Protein AF-A0A3C0Z0N9-F1 (afdb_monomer)

Secondary structure (DSSP, 8-state):
----TT--TT-EEEEES-TTSHHHHHHHHHH-TT-EEEEE-S-HHHHHHHT-

Foldseek 3Di:
DDDCVPQAALEEEEAEQCQLPPVVVVSDVRNPPNYHYDYDRPDPVSVVNNVD

Nearest PDB structures (foldseek):
  3dh0-assembly1_A  TM=9.515E-01  e=2.022E-03  Aquifex aeolicus
  1dl5-assembly1_A  TM=9.736E-01  e=1.033E-02  Thermotoga maritima
  6zdt-assembly1_A  TM=9.351E-01  e=3.701E-02  Saccharomyces cerevisiae
  7mq9-assembly1_SD  TM=9.450E-01  e=3.973E-02  Homo sapiens
  3id6-assembly1_C-2  TM=9.376E-01  e=6.080E-02  Saccharolobus solfataricus

Structure (mmCIF, N/CA/C/O backbone):
data_AF-A0A3C0Z0N9-F1
#
_entry.id   AF-A0A3C0Z0N9-F1
#
loop_
_atom_site.group_PDB
_atom_site.id
_atom_site.type_symbol
_atom_site.label_atom_id
_atom_site.label_alt_id
_atom_site.label_comp_id
_atom_site.lab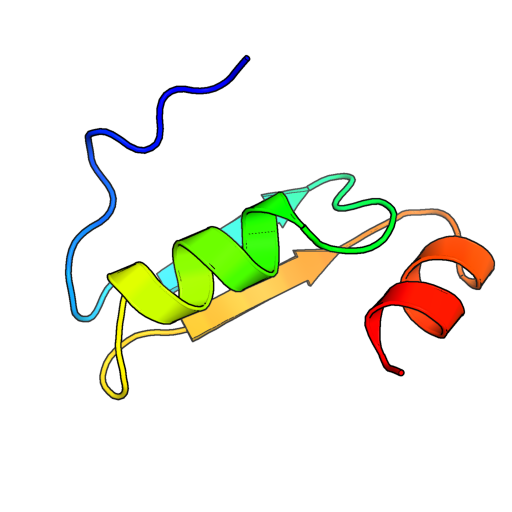el_asym_id
_atom_site.label_entity_id
_atom_site.label_seq_id
_atom_site.pdbx_PDB_ins_code
_atom_site.Cartn_x
_atom_site.Cartn_y
_atom_site.Cartn_z
_atom_site.occupancy
_atom_site.B_iso_or_equiv
_atom_site.auth_seq_id
_atom_site.auth_comp_id
_atom_site.auth_asym_id
_atom_site.auth_atom_id
_atom_site.pdbx_PDB_model_num
ATOM 1 N N . MET A 1 1 ? 10.370 12.814 3.123 1.00 51.34 1 MET A N 1
ATOM 2 C CA . MET A 1 1 ? 9.665 11.597 3.573 1.00 51.34 1 MET A CA 1
ATOM 3 C C . MET A 1 1 ? 8.329 12.057 4.129 1.00 51.34 1 MET A C 1
ATOM 5 O O . MET A 1 1 ? 8.345 12.878 5.037 1.00 51.34 1 MET A O 1
ATOM 9 N N . ALA A 1 2 ? 7.208 11.681 3.508 1.00 54.12 2 ALA A N 1
ATOM 10 C CA . ALA A 1 2 ? 5.888 12.093 3.988 1.00 54.12 2 ALA A CA 1
ATOM 11 C C . ALA A 1 2 ? 5.621 11.431 5.345 1.00 54.12 2 ALA A C 1
ATOM 13 O O . ALA A 1 2 ? 5.851 10.235 5.509 1.00 54.12 2 ALA A O 1
ATOM 14 N N . THR A 1 3 ? 5.199 12.210 6.332 1.00 58.69 3 THR A N 1
ATOM 15 C CA . THR A 1 3 ? 4.839 11.693 7.650 1.00 58.69 3 THR A CA 1
ATOM 16 C C . THR A 1 3 ? 3.395 11.199 7.610 1.00 58.69 3 THR A C 1
ATOM 18 O O . THR A 1 3 ? 2.501 11.959 7.252 1.00 58.69 3 THR A O 1
ATOM 21 N N . LEU A 1 4 ? 3.162 9.940 7.989 1.00 66.25 4 LEU A N 1
ATOM 22 C CA . LEU A 1 4 ? 1.846 9.274 7.994 1.00 66.25 4 LEU A CA 1
ATOM 23 C C . LEU A 1 4 ? 0.898 9.753 9.113 1.00 66.25 4 LEU A C 1
ATOM 25 O O . LEU A 1 4 ? -0.088 9.089 9.415 1.00 66.25 4 LEU A O 1
ATOM 29 N N . SER A 1 5 ? 1.212 10.880 9.751 1.00 66.19 5 SER A N 1
ATOM 30 C CA . SER A 1 5 ? 0.678 11.325 11.044 1.00 66.19 5 SER A CA 1
ATOM 31 C C . SER A 1 5 ? -0.842 11.499 11.089 1.00 66.19 5 SER A C 1
ATOM 33 O O . SER A 1 5 ? -1.422 11.412 12.166 1.00 66.19 5 SER A O 1
ATOM 35 N N . ASP A 1 6 ? -1.478 11.705 9.935 1.00 82.75 6 ASP A N 1
ATOM 36 C CA . ASP A 1 6 ? -2.915 11.978 9.828 1.00 82.75 6 ASP A CA 1
ATOM 37 C C . ASP A 1 6 ? -3.724 10.797 9.266 1.00 82.75 6 ASP A C 1
ATOM 39 O O . ASP A 1 6 ? -4.932 10.925 9.044 1.00 82.75 6 ASP A O 1
ATOM 43 N N . VAL A 1 7 ? -3.084 9.641 9.040 1.00 91.81 7 VAL A N 1
ATOM 44 C CA . VAL A 1 7 ? -3.784 8.430 8.598 1.00 91.81 7 VAL A CA 1
ATOM 45 C C . VAL A 1 7 ? -4.552 7.828 9.773 1.00 91.81 7 VAL A C 1
ATOM 47 O O . VAL A 1 7 ? -3.973 7.495 10.805 1.00 91.81 7 VAL A O 1
ATOM 50 N N . GLN A 1 8 ? -5.860 7.669 9.602 1.00 93.75 8 GLN A N 1
ATOM 51 C CA . GLN A 1 8 ? -6.785 7.149 10.605 1.00 93.75 8 GLN A CA 1
ATOM 52 C C . GL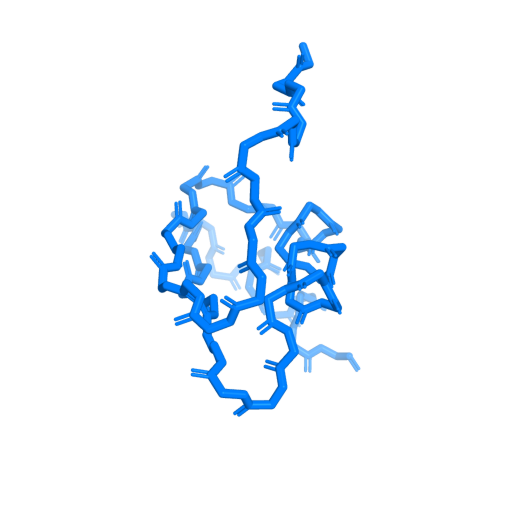N A 1 8 ? -7.531 5.920 10.082 1.00 93.75 8 GLN A C 1
ATOM 54 O O . GLN A 1 8 ? -7.731 5.755 8.874 1.00 93.75 8 GLN A O 1
ATOM 59 N N . ALA A 1 9 ? -7.996 5.081 11.008 1.00 96.25 9 ALA A N 1
ATOM 60 C CA . ALA A 1 9 ? -8.869 3.957 10.688 1.00 96.25 9 ALA A CA 1
ATOM 61 C C . ALA A 1 9 ? -10.106 4.423 9.892 1.00 96.25 9 ALA A C 1
ATOM 63 O O . ALA A 1 9 ? -10.672 5.484 10.161 1.00 96.25 9 ALA A O 1
ATOM 64 N N . GLY A 1 10 ? -10.514 3.643 8.893 1.00 97.56 10 GLY A N 1
ATOM 65 C CA . GLY A 1 10 ? -11.660 3.944 8.034 1.00 97.56 10 GLY A CA 1
ATOM 66 C C . GLY A 1 10 ? -11.383 4.917 6.882 1.00 97.56 10 GLY A C 1
ATOM 67 O O . GLY A 1 10 ? -12.261 5.154 6.051 1.00 97.56 10 GLY A O 1
ATOM 68 N N . GLN A 1 11 ? -10.185 5.503 6.790 1.00 97.06 11 GLN A N 1
ATOM 69 C CA . GLN A 1 11 ? -9.879 6.438 5.707 1.00 97.06 11 GLN A CA 1
ATOM 70 C C . GLN A 1 11 ? -9.668 5.745 4.355 1.00 97.06 11 GLN A C 1
ATOM 72 O O . GLN A 1 11 ? -9.249 4.591 4.252 1.00 97.06 11 GLN A O 1
ATOM 77 N N . ARG A 1 12 ? -9.933 6.510 3.291 1.00 97.62 12 ARG A N 1
ATOM 78 C CA . ARG A 1 12 ? -9.608 6.153 1.907 1.00 97.62 12 ARG A CA 1
ATOM 79 C C . ARG A 1 12 ? -8.424 6.995 1.453 1.00 97.62 12 ARG A C 1
ATOM 81 O O . ARG A 1 12 ? -8.529 8.220 1.443 1.00 97.62 12 ARG A O 1
ATOM 88 N N . VAL A 1 13 ? -7.325 6.346 1.085 1.00 96.00 13 VAL A N 1
ATOM 89 C CA . VAL A 1 13 ? -6.060 7.009 0.741 1.00 96.00 13 VAL A CA 1
ATOM 90 C C . VAL A 1 13 ? -5.673 6.705 -0.704 1.00 96.00 13 VAL A C 1
ATOM 92 O O . VAL A 1 13 ? -5.833 5.580 -1.174 1.00 96.00 13 VAL A O 1
ATOM 95 N N . LEU A 1 14 ? -5.158 7.715 -1.406 1.00 96.38 14 LEU A N 1
ATOM 96 C CA . LEU A 1 14 ? -4.542 7.575 -2.723 1.00 96.38 14 LEU A CA 1
ATOM 97 C C . LEU A 1 14 ? -3.026 7.735 -2.579 1.00 96.38 14 LEU A C 1
ATOM 99 O O . LEU A 1 14 ? -2.561 8.798 -2.171 1.00 96.38 14 LEU A O 1
ATOM 103 N N . ASP A 1 15 ? -2.280 6.696 -2.941 1.00 95.38 15 ASP A N 1
ATOM 104 C CA . ASP A 1 15 ? -0.822 6.729 -3.046 1.00 95.38 15 ASP A CA 1
ATOM 105 C C . ASP A 1 15 ? -0.405 6.884 -4.519 1.00 95.38 15 ASP A C 1
ATOM 107 O O . ASP A 1 15 ? -0.820 6.111 -5.395 1.00 95.38 15 ASP A O 1
ATOM 111 N N . ILE A 1 16 ? 0.390 7.916 -4.801 1.00 96.06 16 ILE A N 1
ATOM 112 C CA . ILE A 1 16 ? 0.816 8.305 -6.149 1.00 96.06 16 ILE A CA 1
ATOM 113 C C . ILE A 1 16 ? 2.309 8.035 -6.279 1.00 96.06 16 ILE A C 1
ATOM 115 O O . ILE A 1 16 ? 3.095 8.517 -5.467 1.00 96.06 16 ILE A O 1
ATOM 119 N N . SER A 1 17 ? 2.693 7.332 -7.346 1.00 95.94 17 SER A N 1
ATOM 120 C CA . SER A 1 17 ? 4.068 6.859 -7.560 1.00 95.94 17 SER A CA 1
ATOM 121 C C . SER A 1 17 ? 4.510 5.894 -6.458 1.00 95.94 17 SER A C 1
ATOM 123 O O . SER A 1 17 ? 5.580 6.039 -5.869 1.00 95.94 17 SER A O 1
ATOM 125 N N . T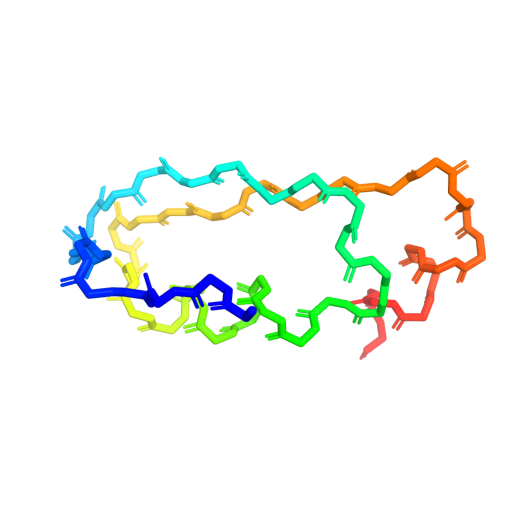HR A 1 18 ? 3.654 4.907 -6.176 1.00 96.19 18 THR A N 1
ATOM 126 C CA . THR A 1 18 ? 3.820 3.944 -5.076 1.00 96.19 18 THR A CA 1
ATOM 127 C C . THR A 1 18 ? 5.096 3.097 -5.201 1.00 96.19 18 THR A C 1
ATOM 129 O O . THR A 1 18 ? 5.552 2.484 -4.231 1.00 96.19 18 THR A O 1
ATOM 132 N N . GLY A 1 19 ? 5.695 3.033 -6.398 1.00 97.19 19 GLY A N 1
ATOM 133 C CA . GLY A 1 19 ? 6.812 2.151 -6.691 1.00 97.19 19 GLY A CA 1
ATOM 134 C C . GLY A 1 19 ? 6.418 0.702 -6.417 1.00 97.19 19 GLY A C 1
ATOM 135 O O . GLY A 1 19 ? 5.436 0.194 -6.954 1.00 97.19 19 GLY A O 1
ATOM 136 N N . ILE A 1 20 ? 7.174 0.034 -5.548 1.00 96.81 20 ILE A N 1
ATOM 137 C CA . ILE A 1 20 ? 6.889 -1.350 -5.144 1.00 96.81 20 ILE A CA 1
ATOM 138 C C . ILE A 1 20 ? 5.880 -1.466 -3.9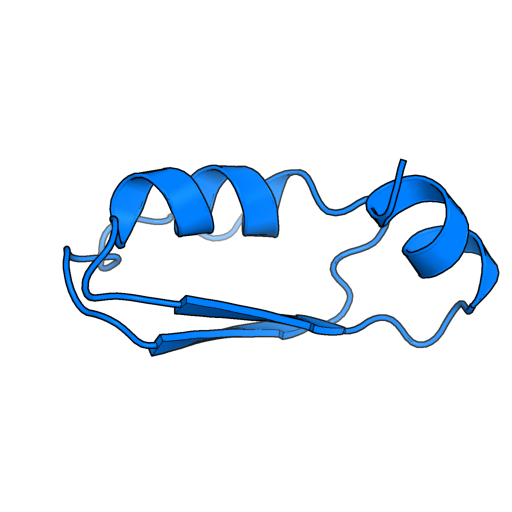86 1.00 96.81 20 ILE A C 1
ATOM 140 O O . ILE A 1 20 ? 5.615 -2.577 -3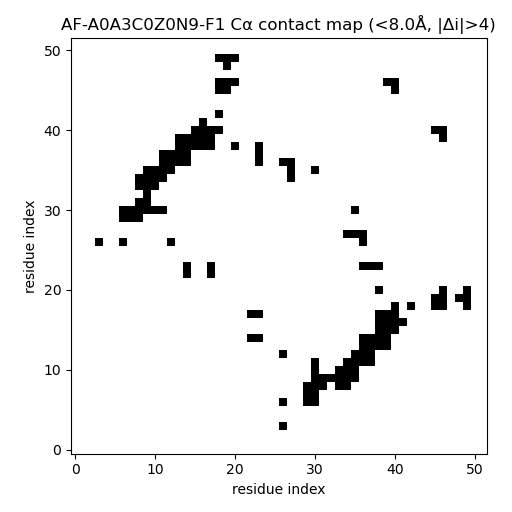.537 1.00 96.81 20 ILE A O 1
ATOM 144 N N . GLY A 1 21 ? 5.313 -0.356 -3.499 1.00 95.56 21 GLY A N 1
ATOM 145 C CA . GLY A 1 21 ? 4.139 -0.373 -2.622 1.00 95.56 21 GLY A CA 1
ATOM 146 C C . GLY A 1 21 ? 4.384 -0.335 -1.114 1.00 95.56 21 GLY A C 1
ATOM 147 O O . GLY A 1 21 ? 3.418 -0.449 -0.365 1.00 95.56 21 GLY A O 1
ATOM 148 N N . GLU A 1 22 ? 5.621 -0.170 -0.631 1.00 93.56 22 GLU A N 1
ATOM 149 C CA . GLU A 1 22 ? 5.892 -0.172 0.821 1.00 93.56 22 GLU A CA 1
ATOM 150 C C . GLU A 1 22 ? 5.052 0.874 1.588 1.00 93.56 22 GLU A C 1
ATOM 152 O O . GLU A 1 22 ? 4.345 0.473 2.521 1.00 93.56 22 GLU A O 1
ATOM 157 N N . PRO A 1 23 ? 4.987 2.156 1.165 1.00 91.31 23 PRO A N 1
ATOM 158 C CA . PRO A 1 23 ? 4.155 3.142 1.851 1.00 91.31 23 PRO A CA 1
ATOM 159 C C . PRO A 1 23 ? 2.666 2.781 1.810 1.00 91.31 23 PRO A C 1
ATOM 161 O O . PRO A 1 23 ? 1.987 2.860 2.835 1.00 91.31 23 PRO A O 1
ATOM 164 N N . ALA A 1 24 ? 2.160 2.320 0.660 1.00 95.06 24 ALA A N 1
ATOM 165 C CA . ALA A 1 24 ? 0.766 1.912 0.500 1.00 95.06 24 ALA A CA 1
ATOM 166 C C . ALA A 1 24 ? 0.377 0.758 1.435 1.00 95.06 24 ALA A C 1
ATOM 168 O O . ALA A 1 24 ? -0.700 0.787 2.029 1.00 95.06 24 ALA A O 1
ATOM 169 N N . VAL A 1 25 ? 1.251 -0.240 1.609 1.00 95.12 25 VAL A N 1
ATOM 170 C CA . VAL A 1 25 ? 1.016 -1.372 2.521 1.00 95.12 25 VAL A CA 1
ATOM 171 C C . VAL A 1 25 ? 1.026 -0.914 3.976 1.00 95.12 25 VAL A C 1
ATOM 173 O O . VAL A 1 25 ? 0.186 -1.352 4.767 1.00 95.12 25 VAL A O 1
ATOM 176 N N . THR A 1 26 ? 1.946 -0.023 4.343 1.00 94.12 26 THR A N 1
ATOM 177 C CA . THR A 1 26 ? 1.994 0.551 5.690 1.00 94.12 26 THR A CA 1
ATOM 178 C C . THR A 1 26 ? 0.721 1.350 5.989 1.00 94.12 26 THR A C 1
ATOM 180 O O . THR A 1 26 ? 0.096 1.132 7.0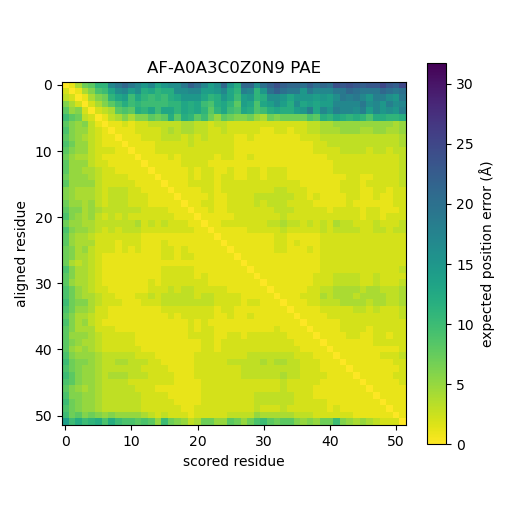26 1.00 94.12 26 THR A O 1
ATOM 183 N N . VAL A 1 27 ? 0.252 2.181 5.054 1.00 95.25 27 VAL A N 1
ATOM 184 C CA . VAL A 1 27 ? -1.025 2.911 5.167 1.00 95.25 27 VAL A CA 1
ATOM 185 C C . VAL A 1 27 ? -2.216 1.954 5.238 1.00 95.25 27 VAL A C 1
ATOM 187 O O . VAL A 1 27 ? -3.098 2.153 6.069 1.00 95.25 27 VAL A O 1
ATOM 190 N N . ALA A 1 28 ? -2.243 0.896 4.421 1.00 96.00 28 ALA A N 1
ATOM 191 C CA . ALA A 1 28 ? -3.339 -0.074 4.400 1.00 96.00 28 ALA A CA 1
ATOM 192 C C . ALA A 1 28 ? -3.542 -0.741 5.769 1.00 96.00 28 ALA A C 1
ATOM 194 O O . ALA A 1 28 ? -4.674 -0.969 6.191 1.00 96.00 28 ALA A O 1
ATOM 195 N N . LYS A 1 29 ? -2.449 -0.990 6.500 1.00 95.44 29 LYS A N 1
ATOM 196 C CA . LYS A 1 29 ? -2.504 -1.500 7.877 1.00 95.44 29 LYS A CA 1
ATOM 197 C C . LYS A 1 29 ? -3.072 -0.477 8.864 1.00 95.44 29 LYS A C 1
ATOM 199 O O . LYS A 1 29 ? -3.764 -0.877 9.793 1.00 95.44 29 LYS A O 1
ATOM 204 N N . LEU A 1 30 ? -2.792 0.813 8.672 1.00 95.12 30 LEU A N 1
ATOM 205 C CA . LEU A 1 30 ? -3.276 1.889 9.546 1.00 95.12 30 LEU A CA 1
ATOM 206 C C . LEU A 1 30 ? -4.768 2.179 9.344 1.00 95.12 30 LEU A C 1
ATOM 208 O O . LEU A 1 30 ? -5.492 2.358 10.320 1.00 95.12 30 LEU A O 1
ATOM 212 N N . VAL A 1 31 ? -5.241 2.203 8.093 1.00 96.94 31 VAL A N 1
ATOM 213 C CA . VAL A 1 31 ? -6.658 2.478 7.795 1.00 96.94 31 VAL A CA 1
ATOM 214 C C . VAL A 1 31 ? -7.580 1.303 8.151 1.00 96.94 31 VAL A C 1
ATOM 216 O O . VAL A 1 31 ? -8.781 1.505 8.323 1.00 96.94 31 VAL A O 1
ATOM 219 N N . GLY A 1 32 ? -7.036 0.093 8.314 1.00 97.19 32 GLY A N 1
ATOM 220 C CA . GLY A 1 32 ? -7.778 -1.082 8.773 1.00 97.19 32 GLY A CA 1
ATOM 221 C C . GLY A 1 32 ? -8.823 -1.592 7.774 1.00 97.19 32 GLY A C 1
ATOM 222 O O . GLY A 1 32 ? -8.856 -1.188 6.614 1.00 97.19 32 GLY A O 1
ATOM 223 N N . THR A 1 33 ? -9.685 -2.506 8.227 1.00 97.56 33 THR A N 1
ATOM 224 C CA . THR A 1 33 ? -10.690 -3.183 7.380 1.00 97.56 33 THR A CA 1
ATOM 225 C C . THR A 1 33 ? -11.796 -2.264 6.877 1.00 97.56 33 THR A C 1
ATOM 227 O O . THR A 1 33 ? -12.399 -2.550 5.847 1.00 97.56 33 THR A O 1
ATOM 230 N N . ASP A 1 34 ? -12.054 -1.171 7.595 1.00 97.50 34 ASP A N 1
ATOM 231 C CA . ASP A 1 34 ? -13.075 -0.185 7.231 1.00 97.50 34 ASP A CA 1
ATOM 232 C C . ASP A 1 34 ? -12.527 0.893 6.280 1.00 97.50 34 ASP A C 1
ATOM 234 O O . ASP A 1 34 ? -13.271 1.751 5.803 1.00 97.50 34 ASP A O 1
ATOM 238 N N . GLY A 1 35 ? -11.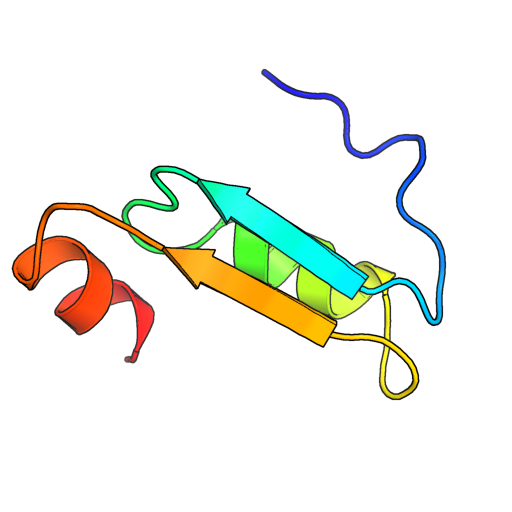215 0.875 6.018 1.00 97.88 35 GLY A N 1
ATOM 239 C CA . GLY A 1 35 ? -10.521 1.791 5.125 1.00 97.88 35 GLY A CA 1
ATOM 240 C C . GLY A 1 35 ? -10.041 1.122 3.839 1.00 97.88 35 GLY A C 1
ATOM 241 O O . GLY A 1 35 ? -10.246 -0.064 3.592 1.00 97.88 35 GLY A O 1
ATOM 242 N N . SER A 1 36 ? -9.397 1.903 2.973 1.00 98.00 36 SER A N 1
ATOM 243 C CA . SER A 1 36 ? -8.763 1.366 1.763 1.00 98.00 36 SER A CA 1
ATOM 244 C C . SER A 1 36 ? -7.640 2.260 1.255 1.00 98.00 36 SER A C 1
ATOM 246 O O . SER A 1 36 ? -7.619 3.468 1.499 1.00 98.00 36 SER A O 1
ATOM 248 N N . VAL A 1 37 ? -6.723 1.657 0.502 1.00 97.38 37 VAL A N 1
ATOM 249 C CA . VAL A 1 37 ? -5.650 2.365 -0.196 1.00 97.38 37 VAL A CA 1
ATOM 250 C C . VAL A 1 37 ? -5.719 2.020 -1.674 1.00 97.38 37 VAL A C 1
ATOM 252 O O . VAL A 1 37 ? -5.703 0.848 -2.048 1.00 97.38 37 VAL A O 1
ATOM 255 N N . VAL A 1 38 ? -5.784 3.045 -2.517 1.00 97.69 38 VAL A N 1
ATOM 256 C CA . VAL A 1 38 ? -5.577 2.916 -3.958 1.00 97.69 38 VAL A CA 1
ATOM 257 C C . VAL A 1 38 ? -4.154 3.362 -4.243 1.00 97.69 38 VAL A C 1
ATOM 259 O O . VAL A 1 38 ? -3.811 4.516 -4.014 1.00 97.69 38 VAL A O 1
ATOM 262 N N . ALA A 1 39 ? -3.326 2.445 -4.728 1.00 96.88 39 ALA A N 1
ATOM 263 C CA . ALA A 1 39 ? -1.932 2.714 -5.046 1.00 96.88 39 ALA A CA 1
ATOM 264 C C . ALA A 1 39 ? -1.730 2.714 -6.562 1.00 96.88 39 ALA A C 1
ATOM 266 O O . ALA A 1 39 ? -2.220 1.826 -7.268 1.00 96.88 39 ALA A O 1
ATOM 267 N N . THR A 1 40 ? -1.027 3.724 -7.067 1.00 97.19 40 THR A N 1
ATOM 268 C CA . THR A 1 40 ? -0.803 3.916 -8.502 1.00 97.19 40 THR A CA 1
ATOM 269 C C . THR A 1 40 ? 0.669 4.148 -8.799 1.00 97.19 40 THR A C 1
ATOM 271 O O . THR A 1 40 ? 1.390 4.757 -8.011 1.00 97.19 40 THR A O 1
ATOM 274 N N . ASP A 1 41 ? 1.110 3.676 -9.960 1.00 97.69 41 ASP A N 1
ATOM 275 C CA . ASP A 1 41 ? 2.431 3.965 -10.502 1.00 97.69 41 ASP A CA 1
ATOM 276 C C . ASP A 1 41 ? 2.347 4.030 -12.027 1.00 97.69 41 ASP A C 1
ATOM 278 O O . ASP A 1 41 ? 1.543 3.329 -12.648 1.00 97.69 41 ASP A O 1
ATOM 282 N N . GLN A 1 42 ? 3.179 4.872 -12.633 1.00 98.19 42 GLN A N 1
ATOM 283 C CA . GLN A 1 42 ? 3.256 5.003 -14.086 1.00 98.19 42 GLN A CA 1
ATOM 284 C C . GLN A 1 42 ? 4.015 3.830 -14.729 1.00 98.19 42 GLN A C 1
ATOM 286 O O . GLN A 1 42 ? 3.881 3.598 -15.931 1.00 98.19 42 GLN A O 1
ATOM 291 N N . SER A 1 43 ? 4.816 3.093 -13.956 1.00 98.06 43 SER A N 1
ATOM 292 C CA . SER A 1 43 ? 5.535 1.903 -14.396 1.00 98.06 43 SER A CA 1
ATOM 293 C C . SER A 1 43 ? 4.703 0.638 -14.159 1.00 98.06 43 SER A C 1
ATOM 295 O O . SER A 1 43 ? 4.513 0.220 -13.011 1.00 98.06 43 SER A O 1
ATOM 297 N N . PRO A 1 44 ? 4.281 -0.070 -15.224 1.00 97.44 44 PRO A N 1
ATOM 298 C CA . PRO A 1 44 ? 3.629 -1.368 -15.071 1.00 97.44 44 PRO A CA 1
ATOM 299 C C . PRO A 1 44 ? 4.513 -2.392 -14.345 1.00 97.44 44 PRO A C 1
ATOM 301 O O . PRO A 1 44 ? 4.001 -3.243 -13.620 1.00 97.44 44 PRO A O 1
ATOM 304 N N . GLY A 1 45 ? 5.840 -2.298 -14.505 1.00 97.94 45 GLY A N 1
ATOM 305 C CA . GLY A 1 45 ? 6.799 -3.182 -13.839 1.00 97.94 45 GLY A CA 1
ATOM 306 C C . GLY A 1 45 ? 6.825 -2.999 -12.321 1.00 97.94 45 GLY A C 1
ATOM 307 O O . GLY A 1 45 ? 6.905 -3.986 -11.594 1.00 97.94 45 GLY A O 1
ATOM 308 N N . MET A 1 46 ? 6.678 -1.761 -11.840 1.00 97.56 46 MET A N 1
ATOM 309 C CA . MET A 1 46 ? 6.580 -1.473 -10.406 1.00 97.56 46 MET A CA 1
ATOM 310 C C . MET A 1 46 ? 5.310 -2.083 -9.809 1.00 97.56 46 MET A C 1
ATOM 312 O O . MET A 1 46 ? 5.383 -2.825 -8.831 1.00 97.56 46 MET A O 1
ATOM 316 N N . LEU A 1 47 ? 4.163 -1.896 -10.473 1.00 97.19 47 LEU A N 1
ATOM 317 C CA . LEU A 1 47 ? 2.898 -2.501 -10.044 1.00 97.19 47 LEU A CA 1
ATOM 318 C C . LEU A 1 47 ? 2.919 -4.033 -10.105 1.00 97.19 47 LEU A C 1
ATOM 320 O O . LEU A 1 47 ? 2.277 -4.686 -9.287 1.00 97.19 47 LEU A O 1
ATOM 324 N N . ALA A 1 48 ? 3.642 -4.628 -11.056 1.00 97.31 48 ALA A N 1
ATOM 325 C CA . ALA A 1 48 ? 3.800 -6.078 -11.119 1.00 97.31 48 ALA A CA 1
ATOM 326 C C . ALA A 1 48 ? 4.578 -6.629 -9.912 1.00 97.31 48 ALA A C 1
ATOM 328 O O . ALA A 1 48 ? 4.268 -7.725 -9.447 1.00 97.31 48 ALA A O 1
ATOM 329 N N . ILE A 1 49 ? 5.560 -5.880 -9.398 1.00 96.50 49 ILE A N 1
ATOM 330 C CA . ILE A 1 49 ? 6.278 -6.230 -8.166 1.00 96.50 49 ILE A CA 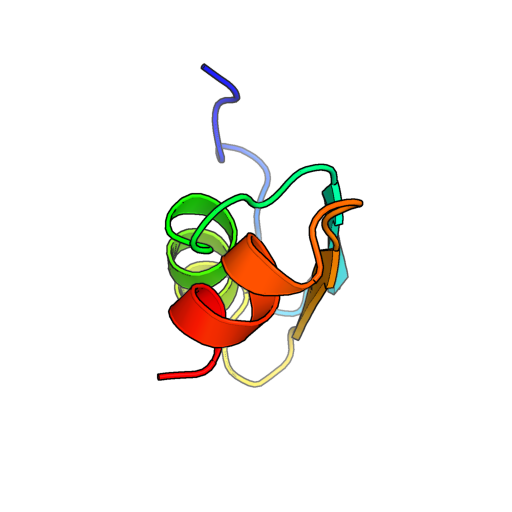1
ATOM 331 C C . ILE A 1 49 ? 5.376 -6.000 -6.949 1.00 96.50 49 ILE A C 1
ATOM 333 O O . ILE A 1 49 ? 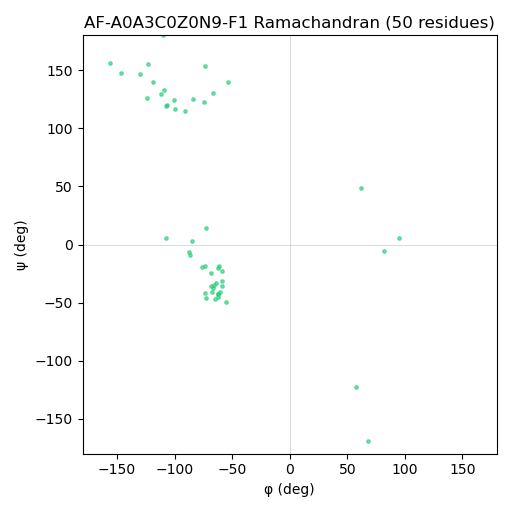5.263 -6.896 -6.123 1.00 96.50 49 ILE A O 1
ATOM 337 N N . ALA A 1 50 ? 4.681 -4.861 -6.880 1.00 95.31 50 ALA A N 1
ATOM 338 C CA . ALA A 1 50 ? 3.811 -4.500 -5.756 1.00 95.31 50 ALA A CA 1
ATOM 339 C C . ALA A 1 50 ? 2.623 -5.460 -5.533 1.00 95.31 50 ALA A C 1
ATOM 341 O O . ALA A 1 50 ? 2.034 -5.473 -4.457 1.00 95.31 50 ALA A O 1
ATOM 342 N N . ARG A 1 51 ? 2.231 -6.239 -6.552 1.00 92.56 51 ARG A N 1
ATOM 343 C CA . ARG A 1 51 ? 1.128 -7.220 -6.481 1.00 92.56 51 ARG A CA 1
ATOM 344 C C . ARG A 1 51 ? 1.535 -8.605 -5.968 1.00 92.56 51 ARG A C 1
ATOM 346 O O . ARG A 1 51 ? 0.649 -9.444 -5.820 1.00 92.56 51 ARG A O 1
ATOM 353 N N . ARG A 1 52 ? 2.830 -8.875 -5.811 1.00 87.25 52 ARG A N 1
ATOM 354 C CA . ARG A 1 52 ? 3.342 -10.169 -5.337 1.00 87.25 52 ARG A CA 1
ATOM 355 C C . ARG A 1 52 ? 3.357 -10.219 -3.820 1.00 87.25 52 ARG A C 1
ATOM 357 O O . ARG A 1 52 ? 3.034 -11.307 -3.301 1.00 87.25 52 ARG A O 1
#

Radius of gyration: 10.91 Å; Cα contacts (8 Å, |Δi|>4): 75; chains: 1; bounding box: 23×22×26 Å

Sequence (52 aa):
MATLSDVQAGQRVLDISTGIGEPAVTVAKLVGTDGSVVATDQSPGMLAIARR

Mean predicted aligned error: 3.48 Å

Solvent-accessible surface area (backbone atoms only — not comparable to full-atom values): 3110 Å² total; per-residue (Å²): 130,90,77,72,83,82,70,43,68,47,38,78,44,80,38,78,67,37,48,61,28,64,68,48,54,56,47,38,65,52,13,38,92,73,25,46,60,51,69,39,54,92,46,70,69,32,49,60,57,46,72,110

pLDDT: mean 92.25, std 11.23, range [51.34, 98.19]